Protein AF-A0A2G6ELU7-F1 (afdb_monomer_lite)

pLDDT: mean 74.06, std 14.22, range [38.91, 92.62]

Radius of gyration: 25.39 Å; chains: 1; bounding box: 71×52×51 Å

Secondary structure (DSSP, 8-state):
-PPPHHHHHHHHHHSSPPEEEEE-TTS-HHHHHHHHHHHHTT---PEEEEE-SS---HHHHHHHHHH--S-EEEEES---HHHHHHHHHTT-EEE---TTTTTTS-SEEEEE-GGGSSPPPGGGSHHHHS-GGGTTT----S---------------------

Structure (mmCIF, N/CA/C/O backbone):
data_AF-A0A2G6ELU7-F1
#
_entry.id   AF-A0A2G6ELU7-F1
#
loop_
_atom_site.group_PDB
_atom_site.id
_atom_site.type_symbol
_atom_site.label_atom_id
_atom_site.label_alt_id
_atom_site.label_comp_id
_atom_site.label_asym_id
_atom_site.label_entity_id
_atom_site.label_seq_id
_atom_site.pdbx_PDB_ins_code
_atom_site.Cartn_x
_atom_site.Cartn_y
_atom_site.Cartn_z
_atom_site.occupancy
_atom_site.B_iso_or_equiv
_atom_site.auth_seq_id
_atom_site.auth_comp_id
_atom_site.auth_asym_id
_atom_site.auth_atom_id
_atom_site.pdbx_PDB_model_num
ATOM 1 N N . MET A 1 1 ? -24.552 -4.356 -0.087 1.00 42.72 1 MET A N 1
ATOM 2 C CA . MET A 1 1 ? -23.605 -3.242 0.131 1.00 42.72 1 MET A CA 1
ATOM 3 C C . MET A 1 1 ? -22.911 -3.003 -1.191 1.00 42.72 1 MET A C 1
ATOM 5 O O . MET A 1 1 ? -22.486 -3.986 -1.780 1.00 42.72 1 MET A O 1
ATOM 9 N N . ALA A 1 2 ? -22.897 -1.771 -1.702 1.00 52.81 2 ALA A N 1
ATOM 10 C CA . ALA A 1 2 ? -22.188 -1.468 -2.943 1.00 52.81 2 ALA A CA 1
ATOM 11 C C . ALA A 1 2 ? -20.690 -1.742 -2.746 1.00 52.81 2 ALA A C 1
ATOM 13 O O . ALA A 1 2 ? -20.125 -1.355 -1.723 1.00 52.81 2 ALA A O 1
ATOM 14 N N . GLU A 1 3 ? -20.085 -2.464 -3.681 1.00 65.62 3 GLU A N 1
ATOM 15 C CA . GLU A 1 3 ? -18.655 -2.751 -3.679 1.00 65.62 3 GLU A CA 1
ATOM 16 C C . GLU A 1 3 ? -17.883 -1.434 -3.828 1.00 65.62 3 GLU A C 1
ATOM 18 O O . GLU A 1 3 ? -18.285 -0.561 -4.603 1.00 65.62 3 GLU A O 1
ATOM 23 N N . SER A 1 4 ? -16.820 -1.247 -3.041 1.00 77.75 4 SER A N 1
ATOM 24 C CA . SER A 1 4 ? -16.027 -0.018 -3.103 1.00 77.75 4 SER A CA 1
ATOM 25 C C . SER A 1 4 ? -15.469 0.144 -4.523 1.00 77.75 4 SER A C 1
ATOM 27 O O . SER A 1 4 ? -14.876 -0.801 -5.049 1.00 77.75 4 SER A O 1
ATOM 29 N N . PRO A 1 5 ? -15.610 1.317 -5.165 1.00 82.00 5 PRO A N 1
ATOM 30 C CA . PRO A 1 5 ? -15.102 1.525 -6.519 1.00 82.00 5 PRO A CA 1
ATOM 31 C C . PRO A 1 5 ? -13.575 1.336 -6.595 1.00 82.00 5 PRO A C 1
ATOM 33 O O . PRO A 1 5 ? -13.056 0.955 -7.642 1.00 82.00 5 PRO A O 1
ATOM 36 N N . LEU A 1 6 ? -12.857 1.515 -5.477 1.00 80.25 6 LEU A N 1
ATOM 37 C CA . LEU A 1 6 ? -11.435 1.179 -5.367 1.00 80.25 6 LEU A CA 1
ATOM 38 C C . LEU A 1 6 ? -11.180 -0.326 -5.471 1.00 80.25 6 LEU A C 1
ATOM 40 O O . LEU A 1 6 ? -10.234 -0.738 -6.132 1.00 80.25 6 LEU A O 1
ATOM 44 N N . VAL A 1 7 ? -12.013 -1.139 -4.821 1.00 82.69 7 VAL A N 1
ATOM 45 C CA . VAL A 1 7 ? -11.898 -2.603 -4.828 1.00 82.69 7 VAL A CA 1
ATOM 46 C C . VAL A 1 7 ? -12.128 -3.134 -6.235 1.00 82.69 7 VAL A C 1
ATOM 48 O O . VAL A 1 7 ? -11.298 -3.889 -6.732 1.00 82.69 7 VAL A O 1
ATOM 51 N N . ALA A 1 8 ? -13.190 -2.671 -6.901 1.00 84.19 8 ALA A N 1
ATOM 52 C CA . ALA A 1 8 ? -13.491 -3.057 -8.276 1.00 84.19 8 ALA A CA 1
ATOM 53 C C . ALA A 1 8 ? -12.351 -2.675 -9.235 1.00 84.19 8 ALA A C 1
ATOM 55 O O . ALA A 1 8 ? -11.914 -3.490 -10.046 1.00 84.19 8 ALA A O 1
ATOM 56 N N . TRP A 1 9 ? -11.812 -1.460 -9.098 1.00 85.69 9 TRP A N 1
ATOM 57 C CA . TRP A 1 9 ? -10.676 -1.017 -9.903 1.00 85.69 9 TRP A CA 1
ATOM 58 C C . TRP A 1 9 ? -9.404 -1.829 -9.624 1.00 85.69 9 TRP A C 1
ATOM 60 O O . TRP A 1 9 ? -8.708 -2.226 -10.556 1.00 85.69 9 TRP A O 1
ATOM 70 N N . LEU A 1 10 ? -9.090 -2.121 -8.359 1.00 82.56 10 LEU A N 1
ATOM 71 C CA . LEU A 1 10 ? -7.946 -2.967 -8.014 1.00 82.56 10 LEU A CA 1
ATOM 72 C C . LEU A 1 10 ? -8.105 -4.383 -8.570 1.00 82.56 10 LEU A C 1
ATOM 74 O O . LEU A 1 10 ? -7.132 -4.932 -9.086 1.00 82.56 10 LEU A O 1
ATOM 78 N N . ALA A 1 11 ? -9.317 -4.938 -8.511 1.00 83.94 11 ALA A N 1
ATOM 79 C CA . ALA A 1 11 ? -9.611 -6.259 -9.044 1.00 83.94 11 ALA A CA 1
ATOM 80 C C . ALA A 1 11 ? -9.376 -6.332 -10.558 1.00 83.94 11 ALA A C 1
ATOM 82 O O . ALA A 1 11 ? -8.755 -7.277 -11.043 1.00 83.94 11 ALA A O 1
ATOM 83 N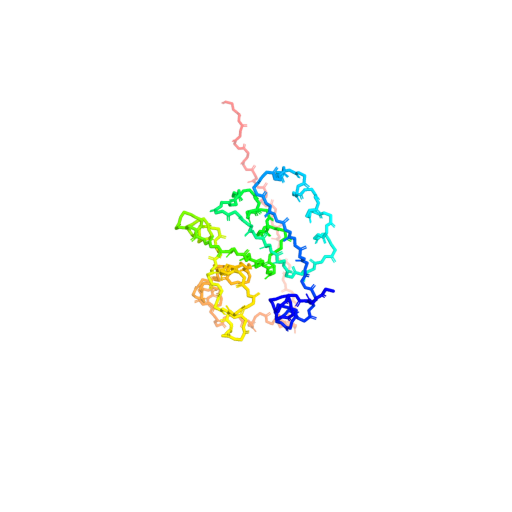 N . GLU A 1 12 ? -9.785 -5.300 -11.301 1.00 85.50 12 GLU A N 1
ATOM 84 C CA . GLU A 1 12 ? -9.525 -5.193 -12.741 1.00 85.50 12 GLU A CA 1
ATOM 85 C C . GLU A 1 12 ? -8.021 -5.154 -13.055 1.00 85.50 12 GLU A C 1
ATOM 87 O O . GLU A 1 12 ? -7.559 -5.799 -13.992 1.00 85.50 12 GLU A O 1
ATOM 92 N N . GLN A 1 13 ? -7.234 -4.435 -12.251 1.00 80.75 13 GLN A N 1
ATOM 93 C CA . GLN A 1 13 ? -5.795 -4.284 -12.484 1.00 80.75 13 GLN A CA 1
ATOM 94 C C . GLN A 1 13 ? -4.981 -5.553 -12.203 1.00 80.75 13 GLN A C 1
ATOM 96 O O . GLN A 1 13 ? -3.884 -5.699 -12.736 1.00 80.75 13 GLN A O 1
ATOM 101 N N . VAL A 1 14 ? -5.463 -6.421 -11.314 1.00 77.38 14 VAL A N 1
ATOM 102 C CA . VAL A 1 14 ? -4.736 -7.619 -10.851 1.00 77.38 14 VAL A CA 1
ATOM 103 C C . VAL A 1 14 ? -5.333 -8.893 -11.458 1.00 77.38 14 VAL A C 1
ATOM 105 O O . VAL A 1 14 ? -4.719 -9.953 -11.410 1.00 77.38 14 VAL A O 1
ATOM 108 N N . GLY A 1 15 ? -6.522 -8.802 -12.062 1.00 79.12 15 GLY A N 1
ATOM 109 C CA . GLY A 1 15 ? -7.251 -9.940 -12.624 1.00 79.12 15 GLY A CA 1
ATOM 110 C C . GLY A 1 15 ? -7.879 -10.854 -11.566 1.00 79.12 15 GLY A C 1
ATOM 111 O O . GLY A 1 15 ? -8.472 -11.873 -11.913 1.00 79.12 15 GLY A O 1
ATOM 112 N N . THR A 1 16 ? -7.765 -10.504 -10.282 1.00 79.12 16 THR A N 1
ATOM 113 C CA . THR A 1 16 ? -8.307 -11.252 -9.141 1.00 79.12 16 THR A CA 1
ATOM 114 C C . THR A 1 16 ? -8.874 -10.281 -8.111 1.00 79.12 16 THR A C 1
ATOM 116 O O . THR A 1 16 ? -8.454 -9.128 -8.036 1.00 79.12 16 THR A O 1
ATOM 119 N N . SER A 1 17 ? -9.837 -10.728 -7.303 1.00 78.94 17 SER A N 1
ATOM 120 C CA . SER A 1 17 ? -10.382 -9.880 -6.238 1.00 78.94 17 SER A CA 1
ATOM 121 C C . SER A 1 17 ? -9.332 -9.672 -5.138 1.00 78.94 17 SER A C 1
ATOM 123 O O . SER A 1 17 ? -8.864 -10.673 -4.581 1.00 78.94 17 SER A O 1
ATOM 125 N N . PRO A 1 18 ? -8.994 -8.418 -4.775 1.00 81.12 18 PRO A N 1
ATOM 126 C CA . PRO A 1 18 ? -8.019 -8.144 -3.729 1.00 81.12 18 PRO A CA 1
ATOM 127 C C . PRO A 1 18 ? -8.522 -8.618 -2.362 1.00 81.12 18 PRO A C 1
ATOM 129 O O . PRO A 1 18 ? -9.727 -8.601 -2.092 1.00 81.12 18 PRO A O 1
ATOM 132 N N . ALA A 1 19 ? -7.596 -9.008 -1.487 1.00 82.75 19 ALA A N 1
ATOM 133 C CA . ALA A 1 19 ? -7.899 -9.221 -0.077 1.00 82.75 19 ALA A CA 1
ATOM 134 C C . ALA A 1 19 ? -8.032 -7.854 0.602 1.00 82.75 19 ALA A C 1
ATOM 136 O O . ALA A 1 19 ? -7.166 -6.990 0.448 1.00 82.75 19 ALA A O 1
ATOM 137 N N . ILE A 1 20 ? -9.132 -7.632 1.318 1.00 84.06 20 ILE A N 1
ATOM 138 C CA . ILE A 1 20 ? -9.423 -6.338 1.938 1.00 84.06 20 ILE A CA 1
ATOM 139 C C . ILE A 1 20 ? -9.292 -6.495 3.440 1.00 84.06 20 ILE A C 1
ATOM 141 O O . ILE A 1 20 ? -10.091 -7.190 4.067 1.00 84.06 20 ILE A O 1
ATOM 145 N N . HIS A 1 21 ? -8.335 -5.780 4.018 1.00 84.12 21 HIS A N 1
ATOM 146 C CA . HIS A 1 21 ? -8.191 -5.675 5.458 1.00 84.12 21 HIS A CA 1
ATOM 147 C C . HIS A 1 21 ? -8.402 -4.230 5.897 1.00 84.12 21 HIS A C 1
ATOM 149 O O . HIS A 1 21 ? -8.073 -3.270 5.201 1.00 84.12 21 HIS A O 1
ATOM 155 N N . ARG A 1 22 ? -8.970 -4.070 7.085 1.00 84.12 22 ARG A N 1
ATOM 156 C CA . ARG A 1 22 ? -9.165 -2.765 7.714 1.00 84.12 22 ARG A CA 1
ATOM 157 C C . ARG A 1 22 ? -8.348 -2.727 8.982 1.00 84.12 22 ARG A C 1
ATOM 159 O O . ARG A 1 22 ? -8.303 -3.729 9.692 1.00 84.12 22 ARG A O 1
ATOM 166 N N . TRP A 1 23 ? -7.716 -1.594 9.245 1.00 83.31 23 TRP A N 1
ATOM 167 C CA . TRP A 1 23 ? -6.994 -1.371 10.488 1.00 83.31 23 TRP A CA 1
ATOM 168 C C . TRP A 1 23 ? -7.363 -0.007 11.067 1.00 83.31 23 TRP A C 1
ATOM 170 O O . TRP A 1 23 ? -7.473 0.988 10.340 1.00 83.31 23 TRP A O 1
ATOM 180 N N . GLN A 1 24 ? -7.577 0.033 12.378 1.00 81.06 24 GLN A N 1
ATOM 181 C CA . GLN A 1 24 ? -7.953 1.232 13.119 1.00 81.06 24 GLN A CA 1
ATOM 182 C C . GLN A 1 24 ? -7.010 1.466 14.303 1.00 81.06 24 GLN A 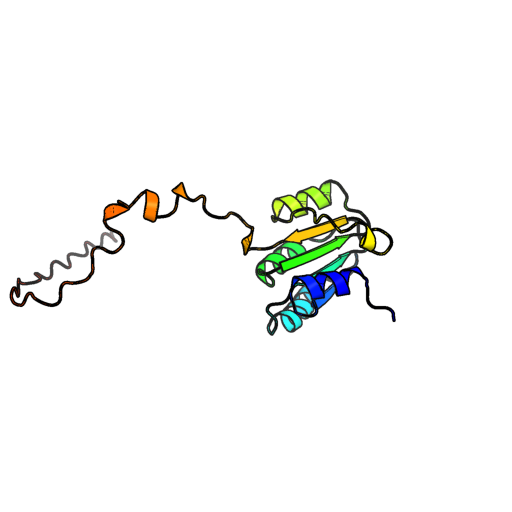C 1
ATOM 184 O O . GLN A 1 24 ? -6.457 0.531 14.883 1.00 81.06 24 GLN A O 1
ATOM 189 N N . THR A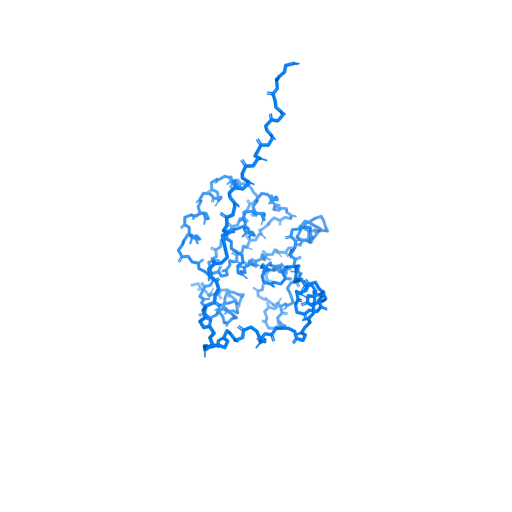 1 25 ? -6.850 2.732 14.703 1.00 70.81 25 THR A N 1
ATOM 190 C CA . THR A 1 25 ? -6.100 3.082 15.917 1.00 70.81 25 THR A CA 1
ATOM 191 C C . THR A 1 25 ? -6.772 2.452 17.134 1.00 70.81 25 THR A C 1
ATOM 193 O O . THR A 1 25 ? -7.866 2.860 17.518 1.00 70.81 25 THR A O 1
ATOM 196 N N . GLY A 1 26 ? -6.107 1.470 17.741 1.00 73.06 26 GLY A N 1
ATOM 197 C CA . GLY A 1 26 ? -6.617 0.713 18.888 1.00 73.06 26 GLY A CA 1
ATOM 198 C C . GLY A 1 26 ? -6.664 -0.795 18.654 1.00 73.06 26 GLY A C 1
ATOM 199 O O . GLY A 1 26 ? -6.702 -1.542 19.629 1.00 73.06 26 GLY A O 1
ATOM 200 N N . ASP A 1 27 ? -6.592 -1.245 17.398 1.00 79.19 27 ASP A N 1
ATOM 201 C CA . ASP A 1 27 ? -6.425 -2.664 17.091 1.00 79.19 27 ASP A CA 1
ATOM 202 C C . ASP A 1 27 ? -5.056 -3.145 17.589 1.00 79.19 27 ASP A C 1
ATOM 204 O O . ASP A 1 27 ? -4.024 -2.511 17.336 1.00 79.19 27 ASP A O 1
ATOM 208 N N . ALA A 1 28 ? -5.032 -4.285 18.282 1.00 83.31 28 ALA A N 1
ATOM 209 C CA . ALA A 1 28 ? -3.786 -4.908 18.698 1.00 83.31 28 ALA A CA 1
ATOM 210 C C . ALA A 1 28 ? -2.999 -5.357 17.458 1.00 83.31 28 ALA A C 1
ATOM 212 O O . ALA A 1 28 ? -3.444 -6.212 16.690 1.00 83.31 28 ALA A O 1
ATOM 213 N N . THR A 1 29 ? -1.813 -4.774 17.267 1.00 83.75 29 THR A N 1
ATOM 214 C CA . THR A 1 29 ? -0.947 -5.056 16.114 1.00 83.75 29 THR A CA 1
ATOM 215 C C . THR A 1 29 ? -0.670 -6.551 15.954 1.00 83.75 29 THR A C 1
ATOM 217 O O . THR A 1 29 ? -0.715 -7.060 14.839 1.00 83.75 29 THR A O 1
ATOM 220 N N . GLU A 1 30 ? -0.408 -7.268 17.049 1.00 84.88 30 GLU A N 1
ATOM 221 C CA . GLU A 1 30 ? -0.107 -8.705 17.013 1.00 84.88 30 GLU A CA 1
ATOM 222 C C . GLU A 1 30 ? -1.298 -9.540 16.532 1.00 84.88 30 GLU A C 1
ATOM 224 O O . GLU A 1 30 ? -1.133 -10.363 15.630 1.00 84.88 30 GLU A O 1
ATOM 229 N N . ASP A 1 31 ? -2.498 -9.276 17.054 1.00 83.56 31 ASP A N 1
ATOM 230 C CA . ASP A 1 31 ? -3.722 -9.983 16.662 1.00 83.56 31 ASP A CA 1
ATOM 231 C C . ASP A 1 31 ? -4.050 -9.742 15.187 1.00 83.56 31 ASP A C 1
ATOM 233 O O . ASP A 1 31 ? -4.383 -10.669 14.443 1.00 83.56 31 ASP A O 1
ATOM 237 N N . TRP A 1 32 ? -3.886 -8.499 14.731 1.00 84.56 32 TRP A N 1
ATOM 238 C CA . TRP A 1 32 ? -4.110 -8.142 13.336 1.00 84.56 32 TRP A CA 1
ATOM 239 C C . TRP A 1 32 ? -3.101 -8.829 12.408 1.00 84.56 32 TRP A C 1
ATOM 241 O O . TRP A 1 32 ? -3.466 -9.371 11.363 1.00 84.56 32 TRP A O 1
ATOM 251 N N . LEU A 1 33 ? -1.826 -8.875 12.805 1.00 84.25 33 LEU A N 1
ATOM 252 C CA . LEU A 1 33 ? -0.792 -9.596 12.066 1.00 84.25 33 LEU A CA 1
ATOM 253 C C . LEU A 1 33 ? -1.032 -11.107 12.059 1.00 84.25 33 LEU A C 1
ATOM 255 O O . LEU A 1 33 ? -0.724 -11.748 11.053 1.00 84.25 33 LEU A O 1
ATOM 259 N N . ALA A 1 34 ? -1.556 -11.692 13.133 1.00 84.38 34 ALA A N 1
ATOM 260 C CA . ALA A 1 34 ? -1.920 -13.104 13.161 1.00 84.38 34 ALA A CA 1
ATOM 261 C C . ALA A 1 34 ? -3.066 -13.392 12.178 1.00 84.38 34 ALA A C 1
ATOM 263 O O . ALA A 1 34 ? -2.948 -14.301 11.357 1.00 84.38 34 ALA A O 1
ATOM 264 N N . ALA A 1 35 ? -4.117 -12.566 12.182 1.00 81.06 35 ALA A N 1
ATOM 265 C CA . ALA A 1 35 ? -5.237 -12.688 11.249 1.00 81.06 35 ALA A CA 1
ATOM 266 C C . ALA A 1 35 ? -4.793 -12.540 9.783 1.00 81.06 35 ALA A C 1
ATOM 268 O O . ALA A 1 35 ? -5.155 -13.354 8.935 1.00 81.06 35 ALA A O 1
ATOM 269 N N . LEU A 1 36 ? -3.938 -11.554 9.494 1.00 79.44 36 LEU A N 1
ATOM 270 C CA . LEU A 1 36 ? -3.359 -11.357 8.165 1.00 79.44 36 LEU A CA 1
ATOM 271 C C . LEU A 1 36 ? -2.553 -12.579 7.690 1.00 79.44 36 LEU A C 1
ATOM 273 O O . LEU A 1 36 ? -2.589 -12.927 6.511 1.00 79.44 36 LEU A O 1
ATOM 277 N N . ALA A 1 37 ? -1.787 -13.215 8.583 1.00 76.69 37 ALA A N 1
ATOM 278 C CA . ALA A 1 37 ? -0.959 -14.368 8.225 1.00 76.69 37 ALA A CA 1
ATOM 279 C C . ALA A 1 37 ? -1.801 -15.550 7.724 1.00 76.69 37 ALA A C 1
ATOM 281 O O . ALA A 1 37 ? -1.388 -16.237 6.796 1.00 76.69 37 ALA A O 1
ATOM 282 N N . VAL A 1 38 ? -2.978 -15.758 8.316 1.00 70.69 38 VAL A N 1
ATOM 283 C CA . VAL A 1 38 ? -3.903 -16.825 7.915 1.00 70.69 38 VAL A CA 1
ATOM 284 C C . VAL A 1 38 ? -4.477 -16.566 6.518 1.00 70.69 38 VAL A C 1
ATOM 286 O O . VAL A 1 38 ? -4.532 -17.484 5.711 1.00 70.69 38 VAL A O 1
ATOM 289 N N . ASP A 1 39 ? -4.858 -15.324 6.213 1.00 69.81 39 ASP A N 1
ATOM 290 C CA . ASP A 1 39 ? -5.549 -14.974 4.959 1.00 69.81 39 ASP A CA 1
ATOM 291 C C . ASP A 1 39 ? -4.596 -14.887 3.745 1.00 69.81 39 ASP A C 1
ATOM 293 O O . ASP A 1 39 ? -4.948 -15.200 2.608 1.00 69.81 39 ASP A O 1
ATOM 297 N N . THR A 1 40 ? -3.343 -14.486 3.986 1.00 69.75 40 THR A N 1
ATOM 298 C CA . THR A 1 40 ? -2.326 -14.300 2.930 1.00 69.75 40 THR A CA 1
ATOM 299 C C . THR A 1 40 ? -1.608 -15.583 2.510 1.00 69.75 40 THR A C 1
ATOM 301 O O . THR A 1 40 ? -1.063 -15.633 1.412 1.00 69.75 40 THR A O 1
ATOM 304 N N . ALA A 1 41 ? -1.618 -16.635 3.335 1.00 61.47 41 ALA A N 1
ATOM 305 C CA . ALA A 1 41 ? -0.866 -17.867 3.075 1.00 61.47 41 ALA A CA 1
ATOM 306 C C . ALA A 1 41 ? -1.315 -18.635 1.813 1.00 61.47 41 ALA A C 1
ATOM 308 O O . ALA A 1 41 ? -0.557 -19.450 1.294 1.00 61.47 41 ALA A O 1
ATOM 309 N N . GLU A 1 42 ? -2.524 -18.376 1.310 1.00 58.84 42 GLU A N 1
ATOM 310 C CA . GLU A 1 42 ? -3.119 -19.097 0.176 1.00 58.84 42 GLU A CA 1
ATOM 311 C C . GLU A 1 42 ? -3.223 -18.250 -1.106 1.00 58.84 42 GLU A C 1
ATOM 313 O O . GLU A 1 42 ? -3.842 -18.676 -2.084 1.00 58.84 42 GLU A O 1
ATOM 318 N N . ARG A 1 43 ? -2.683 -17.022 -1.112 1.00 58.53 43 ARG A N 1
ATOM 319 C CA . ARG A 1 43 ? -3.079 -15.995 -2.083 1.00 58.53 43 ARG A CA 1
ATOM 320 C C . ARG A 1 43 ? -1.916 -15.131 -2.588 1.00 58.53 43 ARG A C 1
ATOM 322 O O . ARG A 1 43 ? -1.428 -14.263 -1.873 1.00 58.53 43 ARG A O 1
ATOM 329 N N . ASP A 1 44 ? -1.601 -15.253 -3.882 1.00 55.94 44 ASP A N 1
ATOM 330 C CA . ASP A 1 44 ? -0.787 -14.294 -4.659 1.00 55.94 44 ASP A CA 1
ATOM 331 C C . ASP A 1 44 ? -1.606 -13.031 -4.989 1.00 55.94 44 ASP A C 1
ATOM 333 O O . ASP A 1 44 ? -1.959 -12.766 -6.141 1.00 55.94 44 ASP A O 1
ATOM 337 N N . VAL A 1 45 ? -2.057 -12.299 -3.968 1.00 64.94 45 VAL A N 1
ATOM 338 C CA . VAL A 1 45 ? -3.151 -11.330 -4.136 1.00 64.94 45 VAL A CA 1
ATOM 339 C C . VAL A 1 45 ? -2.753 -9.934 -3.680 1.00 64.94 45 VAL A C 1
ATOM 341 O O . VAL A 1 45 ? -2.054 -9.741 -2.687 1.00 64.94 45 VAL A O 1
ATOM 344 N N . ALA A 1 46 ? -3.239 -8.940 -4.428 1.00 68.50 46 ALA A N 1
ATOM 345 C CA . ALA A 1 46 ? -3.153 -7.550 -4.029 1.00 68.50 46 ALA A CA 1
ATOM 346 C C . ALA A 1 46 ? -3.942 -7.313 -2.739 1.00 68.50 46 ALA A C 1
ATOM 348 O O . ALA A 1 46 ? -5.123 -7.649 -2.653 1.00 68.50 46 ALA A O 1
ATOM 349 N N . LEU A 1 47 ? -3.300 -6.702 -1.751 1.00 81.88 47 LEU A N 1
ATOM 350 C CA . LEU A 1 47 ? -3.945 -6.367 -0.488 1.00 81.88 47 LEU A CA 1
ATOM 351 C C . LEU A 1 47 ? -4.386 -4.906 -0.480 1.00 81.88 47 LEU A C 1
ATOM 353 O O . LEU A 1 47 ? -3.585 -4.033 -0.805 1.00 81.88 47 LEU A O 1
ATOM 357 N N . LEU A 1 48 ? -5.626 -4.636 -0.070 1.00 78.69 48 LEU A N 1
ATOM 358 C CA . LEU A 1 48 ? -6.105 -3.293 0.250 1.00 78.69 48 LEU A CA 1
ATOM 359 C C . LEU A 1 48 ? -6.183 -3.121 1.770 1.00 78.69 48 LEU A C 1
ATOM 361 O O . LEU A 1 48 ? -6.980 -3.797 2.418 1.00 78.69 48 LEU A O 1
ATOM 365 N N . LEU A 1 49 ? -5.387 -2.202 2.321 1.00 79.81 49 LEU A N 1
ATOM 366 C CA . LEU A 1 49 ? -5.486 -1.762 3.711 1.00 79.81 49 LEU A CA 1
ATOM 367 C C . LEU A 1 49 ? -6.234 -0.429 3.775 1.00 79.81 49 LEU A C 1
ATOM 369 O O . LEU A 1 49 ? -5.718 0.582 3.304 1.00 79.81 49 LEU A O 1
ATOM 373 N N . GLU A 1 50 ? -7.416 -0.409 4.384 1.00 80.38 50 GLU A N 1
ATOM 374 C CA . GLU A 1 50 ? -8.122 0.842 4.686 1.00 80.38 50 GLU A CA 1
ATOM 375 C C . GLU A 1 50 ? -7.743 1.331 6.088 1.00 80.38 50 GLU A C 1
ATOM 377 O O . GLU A 1 50 ? -7.903 0.603 7.074 1.00 80.38 50 GLU A O 1
ATOM 382 N N . VAL A 1 51 ? -7.254 2.569 6.168 1.00 77.69 51 VAL A N 1
ATOM 383 C CA . VAL A 1 51 ? -6.751 3.187 7.398 1.00 77.69 51 VAL A CA 1
ATOM 384 C C . VAL A 1 51 ? -7.613 4.394 7.757 1.00 77.69 51 VAL A C 1
ATOM 386 O O . VAL A 1 51 ? -7.699 5.365 7.000 1.00 77.69 51 VAL A O 1
ATOM 389 N N . ALA A 1 52 ? -8.228 4.345 8.940 1.00 68.50 52 ALA A N 1
ATOM 390 C CA . ALA A 1 52 ? -9.009 5.454 9.503 1.00 68.50 52 ALA A CA 1
ATOM 391 C C . ALA A 1 52 ? -8.169 6.434 10.354 1.00 68.50 52 ALA A C 1
ATOM 393 O O . ALA A 1 52 ? -8.687 7.440 10.831 1.00 68.50 52 ALA A O 1
ATOM 394 N N . ALA A 1 53 ? -6.889 6.122 10.555 1.00 67.38 53 ALA A N 1
ATOM 395 C CA . ALA A 1 53 ? -5.939 6.835 11.401 1.00 67.38 53 ALA A CA 1
ATOM 396 C C . ALA A 1 53 ? -4.989 7.746 10.610 1.00 67.38 53 ALA A C 1
ATOM 398 O O . ALA A 1 53 ? -4.716 7.493 9.437 1.00 67.38 53 ALA A O 1
ATOM 399 N N . ASP A 1 54 ? -4.389 8.734 11.280 1.00 70.44 54 ASP A N 1
ATOM 400 C CA . ASP A 1 54 ? -3.270 9.513 10.723 1.00 70.44 54 ASP A CA 1
ATOM 401 C C . ASP A 1 54 ? -1.898 8.834 10.913 1.00 70.44 54 ASP A C 1
ATOM 403 O O . ASP A 1 54 ? -0.872 9.353 10.457 1.00 70.44 54 ASP A O 1
ATOM 407 N N . GLU A 1 55 ? -1.893 7.654 11.541 1.00 77.19 55 GLU A N 1
ATOM 408 C CA . GLU A 1 55 ? -0.708 6.887 11.902 1.00 77.19 55 GLU A CA 1
ATOM 409 C C . GLU A 1 55 ? -0.968 5.371 11.825 1.00 77.19 55 GLU A C 1
ATOM 411 O O . GLU A 1 55 ? -1.873 4.855 12.472 1.00 77.19 55 GLU A O 1
ATOM 416 N N . VAL A 1 56 ? -0.153 4.656 11.038 1.00 81.00 56 VAL A N 1
ATOM 417 C CA . VAL A 1 56 ? -0.082 3.187 10.994 1.00 81.00 56 VAL A CA 1
ATOM 418 C C . VAL A 1 56 ? 1.267 2.762 11.579 1.00 81.00 56 VAL A C 1
ATOM 420 O O . VAL A 1 56 ? 2.295 3.331 11.181 1.00 81.00 56 VAL A O 1
ATOM 423 N N . PRO A 1 57 ? 1.299 1.766 12.483 1.00 86.06 57 PRO A N 1
ATOM 424 C CA . PRO A 1 57 ? 2.533 1.178 12.984 1.00 86.06 57 PRO A CA 1
ATOM 425 C C . PRO A 1 57 ? 3.441 0.686 11.852 1.00 86.06 57 PRO A C 1
ATOM 427 O O . PRO A 1 57 ? 2.998 0.058 10.885 1.00 86.06 57 PRO A O 1
ATOM 430 N N . THR A 1 58 ? 4.742 0.942 11.983 1.00 88.00 58 THR A N 1
ATOM 431 C CA . THR A 1 58 ? 5.739 0.564 10.962 1.00 88.00 58 THR A CA 1
ATOM 432 C C . THR A 1 58 ? 5.831 -0.957 10.825 1.00 88.00 58 THR A C 1
ATOM 434 O O . THR A 1 58 ? 6.092 -1.479 9.744 1.00 88.00 58 THR A O 1
ATOM 437 N N . GLU A 1 59 ? 5.559 -1.676 11.909 1.00 89.06 59 GLU A N 1
ATOM 438 C CA . GLU A 1 59 ? 5.516 -3.129 11.997 1.00 89.06 59 GLU A CA 1
ATOM 439 C C . GLU A 1 59 ? 4.463 -3.714 11.052 1.00 89.06 59 GLU A C 1
ATOM 441 O O . GLU A 1 59 ? 4.747 -4.695 10.362 1.00 89.06 59 GLU A O 1
ATOM 446 N N . ILE A 1 60 ? 3.288 -3.077 10.963 1.00 88.38 60 ILE A N 1
ATOM 447 C CA . ILE A 1 60 ? 2.204 -3.484 10.059 1.00 88.38 60 ILE A CA 1
ATOM 448 C C . ILE A 1 60 ? 2.628 -3.271 8.612 1.00 88.38 60 ILE A C 1
ATOM 450 O O . ILE A 1 60 ? 2.587 -4.206 7.815 1.00 88.38 60 ILE A O 1
ATOM 454 N N . LEU A 1 61 ? 3.097 -2.066 8.278 1.00 89.62 61 LEU A N 1
ATOM 455 C CA . LEU A 1 61 ? 3.527 -1.746 6.915 1.00 89.62 61 LEU A CA 1
ATOM 456 C C . LEU A 1 61 ? 4.682 -2.651 6.459 1.00 89.62 61 LEU A C 1
ATOM 458 O O . LEU A 1 61 ? 4.661 -3.182 5.352 1.00 89.62 61 LEU A O 1
ATOM 462 N N . GLY A 1 62 ? 5.662 -2.894 7.330 1.00 90.00 62 GLY A N 1
ATOM 463 C CA . GLY A 1 62 ? 6.772 -3.798 7.048 1.00 90.00 62 GLY A CA 1
ATOM 464 C C . GLY A 1 62 ? 6.334 -5.258 6.901 1.00 90.00 62 GLY A C 1
ATOM 465 O O . GLY A 1 62 ? 6.868 -5.974 6.054 1.00 90.00 62 GLY A O 1
ATOM 466 N N . ALA A 1 63 ? 5.364 -5.718 7.696 1.00 88.69 63 ALA A N 1
ATOM 467 C CA . ALA A 1 63 ? 4.812 -7.062 7.558 1.00 88.69 63 ALA A CA 1
ATOM 468 C C . ALA A 1 63 ? 4.037 -7.235 6.247 1.00 88.69 63 ALA A C 1
ATOM 470 O O . ALA A 1 63 ? 4.191 -8.268 5.599 1.00 88.69 63 ALA A O 1
ATOM 471 N N . LEU A 1 64 ? 3.276 -6.219 5.831 1.00 87.75 64 LEU A N 1
ATOM 472 C CA . LEU A 1 64 ? 2.579 -6.203 4.546 1.00 87.75 64 LEU A CA 1
ATOM 473 C C . LEU A 1 64 ? 3.549 -6.341 3.374 1.00 87.75 64 LEU A C 1
ATOM 475 O O . LEU A 1 64 ? 3.357 -7.219 2.538 1.00 87.75 64 LEU A O 1
ATOM 479 N N . CYS A 1 65 ? 4.633 -5.559 3.350 1.00 87.94 65 CYS A N 1
ATOM 480 C CA . CYS A 1 65 ? 5.642 -5.673 2.293 1.00 87.94 65 CYS A CA 1
ATOM 481 C C . CYS A 1 65 ? 6.275 -7.072 2.225 1.00 87.94 65 CYS A C 1
ATOM 483 O O . CYS A 1 65 ? 6.557 -7.566 1.138 1.00 87.94 65 CYS A O 1
ATOM 485 N N . ARG A 1 66 ? 6.510 -7.717 3.379 1.00 86.75 66 ARG A N 1
ATOM 486 C CA . ARG A 1 66 ? 7.116 -9.059 3.437 1.00 86.75 66 ARG A CA 1
ATOM 487 C C . ARG A 1 66 ? 6.160 -10.173 3.015 1.00 86.75 66 ARG A C 1
ATOM 489 O O . ARG A 1 66 ? 6.613 -11.159 2.449 1.00 86.75 66 ARG A O 1
ATOM 496 N N . ARG A 1 67 ? 4.872 -10.051 3.344 1.00 84.62 67 ARG A N 1
ATOM 497 C CA . ARG A 1 67 ? 3.869 -11.108 3.125 1.00 84.62 67 ARG A CA 1
ATOM 498 C C . ARG A 1 67 ? 3.146 -10.994 1.791 1.00 84.62 67 ARG A C 1
ATOM 500 O O . ARG A 1 67 ? 2.711 -12.005 1.263 1.00 84.62 67 ARG A O 1
ATOM 507 N N . CYS A 1 68 ? 3.043 -9.787 1.245 1.00 84.88 68 CYS A N 1
ATOM 508 C CA . CYS A 1 68 ? 2.362 -9.517 -0.017 1.00 84.88 68 CYS A CA 1
ATOM 509 C C . CYS A 1 68 ? 3.323 -8.791 -0.976 1.00 84.88 68 CYS A C 1
ATOM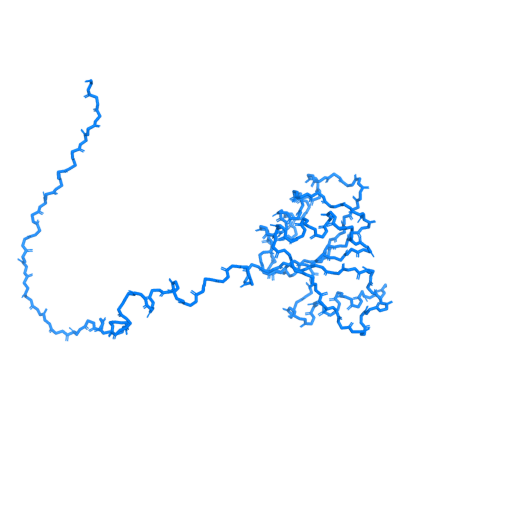 511 O O . CYS A 1 68 ? 3.132 -7.608 -1.265 1.00 84.88 68 CYS A O 1
ATOM 513 N N . PRO A 1 69 ? 4.389 -9.463 -1.455 1.00 84.56 69 PRO A N 1
ATOM 514 C CA . PRO A 1 69 ? 5.410 -8.827 -2.286 1.00 84.56 69 PRO A CA 1
ATOM 515 C C . PRO A 1 69 ? 4.873 -8.372 -3.648 1.00 84.56 69 PRO A C 1
ATOM 517 O O . PRO A 1 69 ? 5.353 -7.377 -4.187 1.00 84.56 69 PRO A O 1
ATOM 520 N N . GLU A 1 70 ? 3.867 -9.060 -4.190 1.00 86.50 70 GLU A N 1
ATOM 521 C CA . GLU A 1 70 ? 3.294 -8.758 -5.505 1.00 86.50 70 GLU A CA 1
ATOM 522 C C . GLU A 1 70 ? 2.688 -7.355 -5.558 1.00 86.50 70 GLU A C 1
ATOM 524 O O . GLU A 1 70 ? 3.030 -6.542 -6.423 1.00 86.50 70 GLU A O 1
ATOM 529 N N . ARG A 1 71 ? 1.793 -7.042 -4.612 1.00 88.00 71 ARG A N 1
ATOM 530 C CA . ARG A 1 71 ? 1.147 -5.732 -4.542 1.00 88.00 71 ARG A CA 1
ATOM 531 C C . ARG A 1 71 ? 0.473 -5.486 -3.196 1.00 88.00 71 ARG A C 1
ATOM 533 O O . ARG A 1 71 ? -0.373 -6.258 -2.758 1.00 88.00 71 ARG A O 1
ATOM 540 N N . VAL A 1 72 ? 0.749 -4.335 -2.600 1.00 90.69 72 VAL A N 1
ATOM 541 C CA . VAL A 1 72 ? 0.009 -3.794 -1.455 1.00 90.69 72 VAL A CA 1
ATOM 542 C C . VAL A 1 72 ? -0.478 -2.409 -1.821 1.00 90.69 72 VAL A C 1
ATOM 544 O O . VAL A 1 72 ? 0.291 -1.593 -2.321 1.00 90.69 72 VAL A O 1
ATOM 547 N N . VAL A 1 73 ? -1.743 -2.126 -1.548 1.00 90.56 73 VAL A N 1
ATOM 548 C CA . VAL A 1 73 ? -2.337 -0.800 -1.655 1.00 90.56 73 VAL A CA 1
ATOM 549 C C . VAL A 1 73 ? -2.885 -0.408 -0.293 1.00 90.56 73 VAL A C 1
ATOM 551 O O . VAL A 1 73 ? -3.643 -1.142 0.328 1.00 90.56 73 VAL A O 1
ATOM 554 N N . VAL A 1 74 ? -2.491 0.761 0.188 1.00 89.81 74 VAL A N 1
ATOM 555 C CA . VAL A 1 74 ? -2.964 1.338 1.443 1.00 89.81 74 VAL A CA 1
ATOM 556 C C . VAL A 1 74 ? -3.768 2.583 1.101 1.00 89.81 74 VAL A C 1
ATOM 558 O O . VAL A 1 74 ? -3.234 3.514 0.501 1.00 89.81 74 VAL A O 1
ATOM 561 N N . ALA A 1 75 ? -5.050 2.582 1.448 1.00 87.25 75 ALA A N 1
ATOM 562 C CA . ALA A 1 75 ? -5.951 3.714 1.291 1.00 87.25 75 ALA A CA 1
ATOM 563 C C . ALA A 1 75 ? -6.120 4.418 2.641 1.00 87.25 75 ALA A C 1
ATOM 565 O O . ALA A 1 75 ? -6.621 3.829 3.601 1.00 87.25 75 ALA A O 1
ATOM 566 N N . CYS A 1 76 ? -5.709 5.683 2.704 1.00 82.12 76 CYS A N 1
ATOM 567 C CA . CYS A 1 76 ? -5.788 6.507 3.905 1.00 82.12 76 CYS A CA 1
ATOM 568 C C . CYS A 1 76 ? -6.676 7.721 3.642 1.00 82.12 76 CYS A C 1
ATOM 570 O O . CYS A 1 76 ? -6.431 8.465 2.693 1.00 82.12 76 CYS A O 1
ATOM 572 N N . ALA A 1 77 ? -7.626 7.997 4.540 1.00 76.06 77 ALA A N 1
ATOM 573 C CA . ALA A 1 77 ? -8.500 9.169 4.426 1.00 76.06 77 ALA A CA 1
ATOM 574 C C . ALA A 1 77 ? -7.723 10.499 4.333 1.00 76.06 77 ALA A C 1
ATOM 576 O O . ALA A 1 77 ? -8.124 11.401 3.599 1.00 76.06 77 ALA A O 1
ATOM 577 N N . ALA A 1 78 ? -6.593 10.602 5.036 1.00 73.62 78 ALA A N 1
ATOM 578 C CA . ALA A 1 78 ? -5.580 11.637 4.863 1.00 73.62 78 ALA A CA 1
ATOM 579 C C . ALA A 1 78 ? -4.233 11.105 5.373 1.00 73.62 78 ALA A C 1
ATOM 581 O O . ALA A 1 78 ? -4.193 10.431 6.401 1.00 73.62 78 ALA A O 1
ATOM 582 N N . ALA A 1 79 ? -3.130 11.400 4.681 1.00 74.56 79 ALA A N 1
ATOM 583 C CA . ALA A 1 79 ? -1.792 11.043 5.147 1.00 74.56 79 ALA A CA 1
ATOM 584 C C . ALA A 1 79 ? -1.064 12.295 5.653 1.00 74.56 79 ALA A C 1
ATOM 586 O O . ALA A 1 79 ? -0.834 13.239 4.899 1.00 74.56 79 ALA A O 1
ATOM 587 N N . SER A 1 80 ? -0.665 12.299 6.928 1.00 84.81 80 SER A N 1
ATOM 588 C CA . SER A 1 80 ? 0.261 13.312 7.444 1.00 84.81 80 SER A CA 1
ATOM 589 C C . SER A 1 80 ? 1.614 13.220 6.720 1.00 84.81 80 SER A C 1
ATOM 591 O O . SER A 1 80 ? 1.970 12.178 6.162 1.00 84.81 80 SER A O 1
ATOM 593 N N . GLU A 1 81 ? 2.422 14.284 6.752 1.00 87.12 81 GLU A N 1
ATOM 594 C CA . GLU A 1 81 ? 3.766 14.243 6.156 1.00 87.12 81 GLU A CA 1
ATOM 595 C C . GLU A 1 81 ? 4.648 13.160 6.805 1.00 87.12 81 GLU A C 1
ATOM 597 O O . GLU A 1 81 ? 5.421 12.488 6.117 1.00 87.12 81 GLU A O 1
ATOM 602 N N . ALA A 1 82 ? 4.485 12.933 8.113 1.00 87.19 82 ALA A N 1
ATOM 603 C CA . ALA A 1 82 ? 5.169 11.873 8.846 1.00 87.19 82 ALA A CA 1
ATOM 604 C C . ALA A 1 82 ? 4.792 10.479 8.319 1.00 87.19 82 ALA A C 1
ATOM 606 O O . ALA A 1 82 ? 5.680 9.675 8.026 1.00 87.19 82 ALA A O 1
ATOM 607 N N . MET A 1 83 ? 3.497 10.212 8.121 1.00 86.44 83 MET A N 1
ATOM 608 C CA . MET A 1 83 ? 3.036 8.966 7.508 1.00 86.44 83 MET A CA 1
ATOM 609 C C . MET A 1 83 ? 3.560 8.823 6.074 1.00 86.44 83 MET A C 1
ATOM 611 O O . MET A 1 83 ? 4.092 7.778 5.702 1.00 86.44 83 MET A O 1
ATOM 615 N N . ALA A 1 84 ? 3.471 9.886 5.273 1.00 89.12 84 ALA A N 1
ATOM 616 C CA . ALA A 1 84 ? 3.965 9.890 3.901 1.00 89.12 84 ALA A CA 1
ATOM 617 C C . ALA A 1 84 ? 5.476 9.591 3.835 1.00 89.12 84 ALA A C 1
ATOM 619 O O . ALA A 1 84 ? 5.930 8.871 2.944 1.00 89.12 84 ALA A O 1
ATOM 620 N N . ASN A 1 85 ? 6.261 10.097 4.793 1.00 90.44 85 ASN A N 1
ATOM 621 C CA . ASN A 1 85 ? 7.681 9.772 4.927 1.00 90.44 85 ASN A CA 1
ATOM 622 C C . ASN A 1 85 ? 7.916 8.296 5.280 1.00 90.44 85 ASN A C 1
ATOM 624 O O . ASN A 1 85 ? 8.834 7.700 4.720 1.00 90.44 85 ASN A O 1
ATOM 628 N N . ARG A 1 86 ? 7.082 7.681 6.129 1.00 90.19 86 ARG A N 1
ATOM 629 C CA . ARG A 1 86 ? 7.164 6.235 6.420 1.00 90.19 86 ARG A CA 1
ATOM 630 C C . ARG A 1 86 ? 6.815 5.371 5.219 1.00 90.19 86 ARG A C 1
ATOM 632 O O . ARG A 1 86 ? 7.517 4.406 4.938 1.00 90.19 86 ARG A O 1
ATOM 639 N N . PHE A 1 87 ? 5.771 5.733 4.476 1.00 91.62 87 PHE A N 1
ATOM 640 C CA . PHE A 1 87 ? 5.449 5.058 3.221 1.00 91.62 87 PHE A CA 1
ATOM 641 C C . PHE A 1 87 ? 6.662 5.073 2.286 1.00 91.62 87 PHE A C 1
ATOM 643 O O . PHE A 1 87 ? 7.117 4.019 1.842 1.00 91.62 87 PHE A O 1
ATOM 650 N N . ARG A 1 88 ? 7.261 6.249 2.070 1.00 91.31 88 ARG A N 1
ATOM 651 C CA . ARG A 1 88 ? 8.461 6.385 1.234 1.00 91.31 88 ARG A CA 1
ATOM 652 C C . ARG A 1 88 ? 9.650 5.574 1.753 1.00 91.31 88 ARG A C 1
ATOM 654 O O . ARG A 1 88 ? 10.323 4.934 0.950 1.00 91.31 88 ARG A O 1
ATOM 661 N N . SER A 1 89 ? 9.915 5.575 3.062 1.00 91.00 89 SER A N 1
ATOM 662 C CA . SER A 1 89 ? 11.058 4.843 3.632 1.00 91.00 89 SER A CA 1
ATOM 663 C C . SER A 1 89 ? 10.924 3.324 3.491 1.00 91.00 89 SER A C 1
ATOM 665 O O . SER A 1 89 ? 11.932 2.636 3.340 1.00 91.00 89 SER A O 1
ATOM 667 N N . LEU A 1 90 ? 9.692 2.809 3.461 1.00 90.88 90 LEU A N 1
ATOM 668 C CA . LEU A 1 90 ? 9.381 1.399 3.215 1.00 90.88 90 LEU A CA 1
ATOM 669 C C . LEU A 1 90 ? 9.230 1.049 1.724 1.00 90.88 90 LEU A C 1
ATOM 671 O O . LEU A 1 90 ? 8.969 -0.103 1.384 1.00 90.88 90 LEU A O 1
ATOM 675 N N . GLY A 1 91 ? 9.423 2.018 0.824 1.00 90.56 91 GLY A N 1
ATOM 676 C CA . GLY A 1 91 ? 9.364 1.808 -0.623 1.00 90.56 91 GLY A CA 1
ATOM 677 C C . GLY A 1 91 ? 7.970 1.922 -1.237 1.00 90.56 91 GLY A C 1
ATOM 678 O O . GLY A 1 91 ? 7.806 1.577 -2.406 1.00 90.56 91 GLY A O 1
ATOM 679 N N . PHE A 1 92 ? 6.974 2.413 -0.498 1.00 92.38 92 PHE A N 1
ATOM 680 C CA . PHE A 1 92 ? 5.681 2.755 -1.081 1.00 92.38 92 PHE A CA 1
ATOM 681 C C . PHE A 1 92 ? 5.794 4.023 -1.930 1.00 92.38 92 PHE A C 1
ATOM 683 O O . PHE A 1 92 ? 6.490 4.986 -1.592 1.00 92.38 9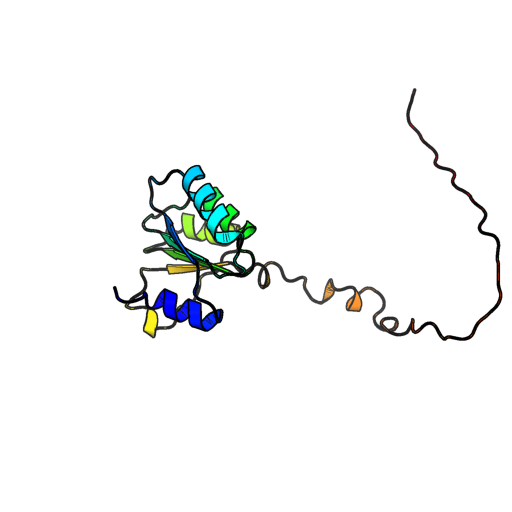2 PHE A O 1
ATOM 690 N N . ARG A 1 93 ? 5.023 4.053 -3.013 1.00 91.50 93 ARG A N 1
ATOM 691 C CA . ARG A 1 93 ? 4.830 5.211 -3.886 1.00 91.50 93 ARG A CA 1
ATOM 692 C C . ARG A 1 93 ? 3.388 5.684 -3.820 1.00 91.50 93 ARG A C 1
ATOM 694 O O . ARG A 1 93 ? 2.478 4.885 -3.617 1.00 91.50 93 ARG A O 1
ATOM 701 N N . ARG A 1 94 ? 3.162 6.981 -4.021 1.00 90.88 94 ARG A N 1
ATOM 702 C CA . ARG A 1 94 ? 1.795 7.504 -4.094 1.00 90.88 94 ARG A CA 1
ATOM 703 C C . ARG A 1 94 ? 1.128 6.988 -5.368 1.00 90.88 94 ARG A C 1
ATOM 705 O O . ARG A 1 94 ? 1.676 7.143 -6.460 1.00 90.88 94 ARG A O 1
ATOM 712 N N . LEU A 1 95 ? -0.040 6.380 -5.220 1.00 89.50 95 LEU A N 1
ATOM 713 C CA . LEU A 1 95 ? -0.820 5.837 -6.318 1.00 89.50 95 LEU A CA 1
ATOM 714 C C . LEU A 1 95 ? -1.712 6.936 -6.901 1.00 89.50 95 LEU A C 1
ATOM 716 O O . LEU A 1 95 ? -2.552 7.509 -6.208 1.00 89.50 95 LEU A O 1
ATOM 720 N N . ALA A 1 96 ? -1.527 7.236 -8.184 1.00 85.38 96 ALA A N 1
ATOM 721 C CA . ALA A 1 96 ? -2.400 8.152 -8.902 1.00 85.38 96 ALA A CA 1
ATOM 722 C C . ALA A 1 96 ? -3.695 7.422 -9.280 1.00 85.38 96 ALA A C 1
ATOM 724 O O . ALA A 1 96 ? -3.699 6.579 -10.177 1.00 85.38 96 ALA A O 1
ATOM 725 N N . LEU A 1 97 ? -4.786 7.729 -8.579 1.00 82.31 97 LEU A N 1
ATOM 726 C CA . LEU A 1 97 ? -6.096 7.169 -8.896 1.00 82.31 97 LEU A CA 1
ATOM 727 C C . LEU A 1 97 ? -6.725 7.883 -10.105 1.00 82.31 97 LEU A C 1
ATOM 729 O O . LEU A 1 97 ? -6.604 9.107 -10.220 1.00 82.31 97 LEU A O 1
ATOM 733 N N . PRO A 1 98 ? -7.444 7.158 -10.981 1.00 80.25 98 PRO A N 1
ATOM 734 C CA . PRO A 1 98 ? -8.285 7.768 -12.004 1.00 80.25 98 PRO A CA 1
ATOM 735 C C . PRO A 1 98 ? -9.309 8.741 -11.407 1.00 80.25 98 PRO A C 1
ATOM 737 O O . PRO A 1 98 ? -9.901 8.464 -10.363 1.00 80.25 98 PRO A O 1
ATOM 740 N N . ALA A 1 99 ? -9.599 9.832 -12.126 1.00 73.69 99 ALA A N 1
ATOM 741 C CA . ALA A 1 99 ? -10.564 10.857 -11.706 1.00 73.69 99 ALA A CA 1
ATOM 742 C C . ALA A 1 99 ? -11.961 10.291 -11.372 1.00 73.69 99 ALA A C 1
ATOM 744 O O . ALA A 1 99 ? -12.659 10.809 -10.505 1.00 73.69 99 ALA A O 1
ATOM 745 N N . ALA A 1 100 ? -12.352 9.193 -12.031 1.00 72.88 100 ALA A N 1
ATOM 746 C CA . ALA A 1 100 ? -13.614 8.493 -11.794 1.00 72.88 100 ALA A CA 1
ATOM 747 C C . ALA A 1 100 ? -13.725 7.876 -10.384 1.00 72.88 100 ALA A C 1
ATOM 749 O O . ALA A 1 100 ? -14.830 7.677 -9.890 1.00 72.88 100 ALA A O 1
ATOM 750 N N . LEU A 1 101 ? -12.595 7.595 -9.727 1.00 74.06 101 LEU A N 1
ATOM 751 C CA . LEU A 1 101 ? -12.544 7.047 -8.368 1.00 74.06 101 LEU A CA 1
ATOM 752 C C . LEU A 1 101 ? -12.412 8.144 -7.305 1.00 74.06 101 LEU A C 1
ATOM 754 O O . LEU A 1 101 ? -12.735 7.919 -6.143 1.00 74.06 101 LEU A O 1
ATOM 758 N N . SER A 1 102 ? -11.986 9.349 -7.690 1.00 62.44 102 SER A N 1
ATOM 759 C CA . SER A 1 102 ? -11.657 10.443 -6.767 1.00 62.44 102 SER A CA 1
ATOM 760 C C . SER A 1 102 ? -12.836 10.938 -5.919 1.00 62.44 102 SER A C 1
ATOM 762 O O . SER A 1 102 ? -12.613 11.567 -4.893 1.00 62.44 102 SER A O 1
ATOM 764 N N . GLY A 1 103 ? -14.081 10.657 -6.321 1.00 59.72 103 GLY A N 1
ATOM 765 C CA . GLY A 1 103 ? -15.285 10.998 -5.550 1.00 59.72 103 GLY A CA 1
ATOM 766 C C . GLY A 1 103 ? -15.757 9.916 -4.569 1.00 59.72 103 GLY A C 1
ATOM 767 O O . GLY A 1 103 ? -16.634 10.191 -3.757 1.00 59.72 103 GLY A O 1
ATOM 768 N N . GLY A 1 104 ? -15.211 8.697 -4.653 1.00 60.97 104 GLY A N 1
ATOM 769 C CA . GLY A 1 104 ? -15.658 7.533 -3.873 1.00 60.97 104 GLY A CA 1
ATOM 770 C C . GLY A 1 104 ? -14.564 6.853 -3.051 1.00 60.97 104 GLY A C 1
ATOM 771 O O . GLY A 1 104 ? -14.858 5.900 -2.334 1.00 60.97 104 GLY A O 1
ATOM 772 N N . VAL A 1 105 ? -13.318 7.323 -3.149 1.00 62.22 105 VAL A N 1
ATOM 773 C CA . VAL A 1 105 ? -12.183 6.795 -2.388 1.00 62.22 105 VAL A CA 1
ATOM 774 C C . VAL A 1 105 ? -11.774 7.805 -1.320 1.00 62.22 105 VAL A C 1
ATOM 776 O O . VAL A 1 105 ? -11.534 8.967 -1.653 1.00 62.22 105 VAL A O 1
ATOM 779 N N . PRO A 1 106 ? -11.700 7.400 -0.041 1.00 58.66 106 PRO A N 1
ATOM 780 C CA . PRO A 1 106 ? -11.267 8.291 1.018 1.00 58.66 106 PRO A CA 1
ATOM 781 C C . PRO A 1 106 ? -9.769 8.575 0.859 1.00 58.66 106 PRO A C 1
ATOM 783 O O . PRO A 1 106 ? -8.934 7.737 1.181 1.00 58.66 106 PRO A O 1
ATOM 786 N N . GLY A 1 107 ? -9.440 9.766 0.360 1.00 72.81 107 GLY A N 1
ATOM 787 C CA . GLY A 1 107 ? -8.116 10.367 0.507 1.00 72.81 107 GLY A CA 1
ATOM 788 C C . GLY A 1 107 ? -7.014 9.850 -0.421 1.00 72.81 107 GLY A C 1
ATOM 789 O O . GLY A 1 107 ? -7.189 9.728 -1.634 1.00 72.81 107 GLY A O 1
ATOM 790 N N . GLU A 1 108 ? -5.828 9.647 0.154 1.00 84.12 108 GLU A N 1
ATOM 791 C CA . GLU A 1 108 ? -4.598 9.295 -0.553 1.00 84.12 108 GLU A CA 1
ATOM 792 C C . GLU A 1 108 ? -4.379 7.781 -0.564 1.00 84.12 108 GLU A C 1
ATOM 794 O O . GLU A 1 108 ? -4.516 7.106 0.455 1.00 84.12 108 GLU A O 1
ATOM 799 N N . CYS A 1 109 ? -3.973 7.249 -1.718 1.00 88.75 109 CYS A N 1
ATOM 800 C CA . CYS A 1 109 ? -3.585 5.851 -1.855 1.00 88.75 109 CYS A CA 1
ATOM 801 C C . CYS A 1 109 ? -2.076 5.718 -2.045 1.00 88.75 109 CYS A C 1
ATOM 803 O O . CYS A 1 109 ? -1.448 6.479 -2.787 1.00 88.75 109 CYS A O 1
ATOM 805 N N . TRP A 1 110 ? -1.509 4.708 -1.404 1.00 91.75 110 TRP A N 1
ATOM 806 C CA . TRP A 1 110 ? -0.098 4.358 -1.465 1.00 91.75 110 TRP A CA 1
ATOM 807 C C . TRP A 1 110 ? 0.036 2.920 -1.927 1.00 91.75 110 TRP A C 1
ATOM 809 O O . TRP A 1 110 ? -0.735 2.063 -1.519 1.00 91.75 110 TRP A O 1
ATOM 819 N N . GLU A 1 111 ? 0.999 2.651 -2.794 1.00 92.62 111 GLU A N 1
ATOM 820 C CA . GLU A 1 111 ? 1.216 1.336 -3.379 1.00 92.62 111 GLU A CA 1
ATOM 821 C C . GLU A 1 111 ? 2.646 0.873 -3.131 1.00 92.62 111 GLU A C 1
ATOM 823 O O . GLU A 1 111 ? 3.594 1.639 -3.300 1.00 92.62 111 GLU A O 1
ATOM 828 N N . TYR A 1 112 ? 2.793 -0.398 -2.785 1.00 92.31 112 TYR A N 1
ATOM 829 C CA . TYR A 1 112 ? 4.051 -1.122 -2.782 1.00 92.31 112 TYR A CA 1
ATOM 830 C C . TYR A 1 112 ? 3.953 -2.300 -3.749 1.00 92.31 112 TYR A C 1
ATOM 832 O O . TYR A 1 112 ? 2.945 -3.004 -3.774 1.00 92.31 112 TYR A O 1
ATOM 840 N N . ARG A 1 113 ? 5.005 -2.509 -4.539 1.00 90.19 113 ARG A N 1
ATOM 841 C CA . ARG A 1 113 ? 5.223 -3.717 -5.340 1.00 90.19 113 ARG A CA 1
ATOM 842 C C . ARG A 1 113 ? 6.701 -4.039 -5.301 1.00 90.19 113 ARG A C 1
ATOM 844 O O . ARG A 1 113 ? 7.521 -3.182 -5.639 1.00 90.19 113 ARG A O 1
ATOM 851 N N . LEU A 1 114 ? 7.045 -5.263 -4.924 1.00 87.00 114 LEU A N 1
ATOM 852 C CA . LEU A 1 114 ? 8.434 -5.701 -4.895 1.00 87.00 114 LEU A CA 1
ATOM 853 C C . LEU A 1 114 ? 9.034 -5.716 -6.309 1.00 87.00 114 LEU A C 1
ATOM 855 O O . LEU A 1 114 ? 10.201 -5.372 -6.468 1.00 87.00 114 LEU A O 1
ATOM 859 N N . SER A 1 115 ? 8.231 -6.007 -7.342 1.00 84.19 115 SER A N 1
ATOM 860 C CA . SER A 1 115 ? 8.656 -5.946 -8.750 1.00 84.19 115 SER A CA 1
ATOM 861 C C . SER A 1 115 ? 9.188 -4.573 -9.161 1.00 84.19 115 SER A C 1
ATOM 863 O O . SER A 1 115 ? 10.066 -4.477 -10.010 1.00 84.19 115 SER A O 1
ATOM 865 N N . ASP A 1 116 ? 8.687 -3.501 -8.553 1.00 79.81 116 ASP A N 1
ATOM 866 C CA . ASP A 1 116 ? 9.085 -2.131 -8.880 1.00 79.81 116 ASP A CA 1
ATOM 867 C C . ASP A 1 116 ? 10.209 -1.637 -7.951 1.00 79.81 116 ASP A C 1
ATOM 869 O O . ASP A 1 116 ? 10.765 -0.551 -8.137 1.00 79.81 116 ASP A O 1
ATOM 873 N N . TYR A 1 117 ? 10.558 -2.431 -6.934 1.00 72.88 117 TYR A N 1
ATOM 874 C CA . TYR A 1 117 ? 11.498 -2.057 -5.892 1.00 72.88 117 TYR A CA 1
ATOM 875 C C . TYR A 1 117 ? 12.939 -2.369 -6.309 1.00 72.88 117 TYR A C 1
ATOM 877 O O . TYR A 1 117 ? 13.303 -3.519 -6.534 1.00 72.88 117 TYR A O 1
ATOM 885 N N . LYS A 1 118 ? 13.779 -1.325 -6.381 1.00 70.38 118 LYS A N 1
ATOM 886 C CA . LYS A 1 118 ? 15.228 -1.401 -6.667 1.00 70.38 118 LYS A CA 1
ATOM 887 C C . LYS A 1 118 ? 15.579 -2.356 -7.815 1.00 70.38 118 LYS A C 1
ATOM 889 O O . LYS A 1 118 ? 16.441 -3.221 -7.668 1.00 70.38 118 LYS A O 1
ATOM 894 N N . GLN A 1 119 ? 14.945 -2.162 -8.969 1.00 68.19 119 GLN A N 1
ATOM 895 C CA . GLN A 1 119 ? 15.349 -2.870 -10.178 1.00 68.19 119 GLN A CA 1
ATOM 896 C C . GLN A 1 119 ? 16.849 -2.646 -10.423 1.00 68.19 119 GLN A C 1
ATOM 898 O O . GLN A 1 119 ? 17.282 -1.486 -10.485 1.00 68.19 119 GLN A O 1
ATOM 903 N N . PRO A 1 120 ? 17.657 -3.721 -10.511 1.00 68.94 120 PRO A N 1
ATOM 904 C CA . PRO A 1 120 ? 19.076 -3.581 -10.754 1.00 68.94 120 PRO A CA 1
ATOM 905 C C . PRO A 1 120 ? 19.233 -2.869 -12.095 1.00 68.94 120 PRO A C 1
ATOM 907 O O . PRO A 1 120 ? 18.648 -3.291 -13.100 1.00 68.94 120 PRO A O 1
ATOM 910 N N . PRO A 1 121 ? 19.975 -1.757 -12.132 1.00 78.38 121 PRO A N 1
ATOM 911 C CA . PRO A 1 121 ? 20.145 -1.043 -13.374 1.00 78.38 121 PRO A CA 1
ATOM 912 C C . PRO A 1 121 ? 20.853 -1.955 -14.373 1.00 78.38 121 PRO A C 1
ATOM 914 O O . PRO A 1 121 ? 21.677 -2.791 -13.997 1.00 78.38 121 PRO A O 1
ATOM 917 N N . ALA A 1 122 ? 20.530 -1.784 -15.656 1.00 73.94 122 ALA A N 1
ATOM 918 C CA . ALA A 1 122 ? 20.988 -2.684 -16.707 1.00 73.94 122 ALA A CA 1
ATOM 919 C C . ALA A 1 122 ? 22.506 -2.922 -16.649 1.00 73.94 122 ALA A C 1
ATOM 921 O O . ALA A 1 122 ? 22.932 -4.058 -16.778 1.00 73.94 122 ALA A O 1
ATOM 922 N N . TRP A 1 123 ? 23.305 -1.894 -16.348 1.00 77.81 123 TRP A N 1
ATOM 923 C CA . TRP A 1 123 ? 24.766 -1.973 -16.256 1.00 77.81 123 TRP A CA 1
ATOM 924 C C . TRP A 1 123 ? 25.311 -2.912 -15.162 1.00 77.81 123 TRP A C 1
ATOM 926 O O . TRP A 1 123 ? 26.454 -3.344 -15.269 1.00 77.81 123 TRP A O 1
ATOM 936 N N . LEU A 1 124 ? 24.521 -3.268 -14.143 1.00 73.38 124 LEU A N 1
ATOM 937 C CA . LEU A 1 124 ? 24.905 -4.246 -13.114 1.00 73.38 124 LEU A CA 1
ATOM 938 C C . LEU A 1 124 ? 24.667 -5.699 -13.574 1.00 73.38 124 LEU A C 1
ATOM 940 O O . LEU A 1 124 ? 25.131 -6.650 -12.946 1.00 73.38 124 LEU A O 1
ATOM 944 N N . ASN A 1 125 ? 23.941 -5.902 -14.676 1.00 74.56 125 ASN A N 1
ATOM 945 C CA . ASN A 1 125 ? 23.696 -7.229 -15.224 1.00 74.56 125 ASN A CA 1
ATOM 946 C C . ASN A 1 125 ? 24.981 -7.798 -15.853 1.00 74.56 125 ASN A C 1
ATOM 948 O O . ASN A 1 125 ? 25.639 -7.118 -16.643 1.00 74.56 125 ASN A O 1
ATOM 952 N N . ALA A 1 126 ? 25.297 -9.064 -15.551 1.00 73.31 126 ALA A N 1
ATOM 953 C CA . ALA A 1 126 ? 26.481 -9.766 -16.058 1.00 73.31 126 ALA A CA 1
ATOM 954 C C . ALA A 1 126 ? 26.619 -9.703 -17.586 1.00 73.31 126 ALA A C 1
ATOM 956 O O . ALA A 1 126 ? 27.732 -9.631 -18.093 1.00 73.31 126 ALA A O 1
ATOM 957 N N . ARG A 1 127 ? 25.514 -9.605 -18.334 1.00 68.56 127 ARG A N 1
ATOM 958 C CA . ARG A 1 127 ? 25.549 -9.445 -19.794 1.00 68.56 127 ARG A CA 1
ATOM 959 C C . ARG A 1 127 ? 26.278 -8.184 -20.276 1.00 68.56 127 ARG A C 1
ATOM 961 O O . ARG A 1 127 ? 26.601 -8.125 -21.452 1.00 68.56 127 ARG A O 1
ATOM 968 N N . TYR A 1 128 ? 26.505 -7.179 -19.423 1.00 68.62 128 TYR A N 1
ATOM 969 C CA . TYR A 1 128 ? 27.232 -5.953 -19.788 1.00 68.62 128 TYR A CA 1
ATOM 970 C C . TYR A 1 128 ? 28.656 -5.880 -19.234 1.00 68.62 128 TYR A C 1
ATOM 972 O O . TYR A 1 128 ? 29.477 -5.189 -19.829 1.00 68.62 128 TYR A O 1
ATOM 980 N N . TRP A 1 129 ? 28.970 -6.570 -18.131 1.00 72.06 129 TRP A N 1
ATOM 981 C CA . TRP A 1 129 ? 30.305 -6.518 -17.514 1.00 72.06 129 TRP A CA 1
ATOM 982 C C . TRP A 1 129 ? 31.098 -7.830 -17.620 1.00 72.06 129 TRP A C 1
ATOM 984 O O . TRP A 1 129 ? 32.321 -7.804 -17.528 1.00 72.06 129 TRP A O 1
ATOM 994 N N . ALA A 1 130 ? 30.444 -8.962 -17.894 1.00 68.94 130 ALA A N 1
ATOM 995 C CA . ALA A 1 130 ? 31.067 -10.280 -18.037 1.00 68.94 130 ALA A CA 1
ATOM 996 C C . ALA A 1 130 ? 31.264 -10.681 -19.510 1.00 68.94 130 ALA A C 1
ATOM 998 O O . ALA A 1 130 ? 30.879 -11.771 -19.920 1.00 68.94 130 ALA A O 1
ATOM 999 N N . ASN A 1 131 ? 31.876 -9.800 -20.305 1.00 66.56 131 ASN A N 1
ATOM 1000 C CA . ASN A 1 131 ? 32.247 -10.066 -21.699 1.00 66.56 131 ASN A CA 1
ATOM 1001 C C . ASN A 1 131 ? 31.056 -10.575 -22.562 1.00 66.56 131 ASN A C 1
ATOM 1003 O O . ASN A 1 131 ? 30.953 -11.772 -22.850 1.00 66.56 131 ASN A O 1
ATOM 1007 N N . PRO A 1 132 ? 30.139 -9.671 -22.968 1.00 65.44 132 PRO A N 1
ATOM 1008 C CA . PRO A 1 132 ? 28.862 -10.001 -23.616 1.00 65.44 132 PRO A CA 1
ATOM 1009 C C . PRO A 1 132 ? 28.986 -10.961 -24.807 1.00 65.44 132 PRO A C 1
ATOM 1011 O O . PRO A 1 132 ? 28.096 -11.767 -25.055 1.00 65.44 132 PRO A O 1
ATOM 1014 N N . GLU A 1 133 ? 30.108 -10.893 -25.529 1.00 68.12 133 GLU A N 1
ATOM 1015 C CA . GLU A 1 133 ? 30.418 -11.695 -26.719 1.00 68.12 133 GLU A CA 1
ATOM 1016 C C . GLU A 1 133 ? 30.555 -13.203 -26.447 1.00 68.12 133 GLU A C 1
ATOM 1018 O O . GLU A 1 133 ? 30.595 -14.004 -27.384 1.00 68.12 133 GLU A O 1
ATOM 1023 N N . ARG A 1 134 ? 30.663 -13.598 -25.174 1.00 65.62 134 ARG A N 1
ATOM 1024 C CA . ARG A 1 134 ? 30.763 -14.994 -24.728 1.00 65.62 134 ARG A CA 1
ATOM 1025 C C . ARG A 1 134 ? 29.413 -15.608 -24.345 1.00 65.62 134 ARG A C 1
ATOM 1027 O O . ARG A 1 134 ? 29.310 -16.832 -24.300 1.00 65.62 134 ARG A O 1
ATOM 1034 N N . PHE A 1 135 ? 28.374 -14.800 -24.117 1.00 63.34 135 PHE A N 1
ATOM 1035 C CA . PHE A 1 135 ? 27.034 -15.302 -23.799 1.00 63.34 135 PHE A CA 1
ATOM 1036 C C . PHE A 1 135 ? 26.460 -16.065 -25.005 1.00 63.34 135 PHE A C 1
ATOM 1038 O O . PHE A 1 135 ? 26.129 -15.473 -26.029 1.00 63.34 135 PHE A O 1
ATOM 1045 N N . GLY A 1 136 ? 26.365 -17.393 -24.885 1.00 63.34 136 GLY A N 1
ATOM 1046 C CA . GLY A 1 136 ? 25.851 -18.286 -25.933 1.00 63.34 136 GLY A CA 1
ATOM 1047 C C . GLY A 1 136 ? 26.909 -18.935 -26.835 1.00 63.34 136 GLY A C 1
ATOM 1048 O O . GLY A 1 136 ? 26.533 -19.631 -27.774 1.00 63.34 136 GLY A O 1
ATOM 1049 N N . ARG A 1 137 ? 28.212 -18.738 -26.572 1.00 60.56 137 ARG A N 1
ATOM 1050 C CA . ARG A 1 137 ? 29.293 -19.443 -27.294 1.00 60.56 137 ARG A CA 1
ATOM 1051 C C . ARG A 1 137 ? 29.707 -20.771 -26.661 1.00 60.56 137 ARG A C 1
ATOM 1053 O O . ARG A 1 137 ? 30.311 -21.581 -27.355 1.00 60.56 137 ARG A O 1
ATOM 1060 N N . ASP A 1 138 ? 29.305 -21.035 -25.421 1.00 57.31 138 ASP A N 1
ATOM 1061 C CA . ASP A 1 138 ? 29.486 -22.338 -24.770 1.00 57.31 138 ASP A CA 1
ATOM 1062 C C . ASP A 1 138 ? 28.368 -23.308 -25.188 1.00 57.31 138 ASP A C 1
ATOM 1064 O O . ASP A 1 138 ? 27.716 -23.949 -24.366 1.00 57.31 138 ASP A O 1
ATOM 1068 N N . VAL A 1 139 ? 28.107 -23.409 -26.494 1.00 54.19 139 VAL A N 1
ATOM 1069 C CA . VAL A 1 139 ? 27.529 -24.646 -27.013 1.00 54.19 139 VAL A CA 1
ATOM 1070 C C . VAL A 1 139 ? 28.699 -25.609 -26.993 1.00 54.19 139 VAL A C 1
ATOM 1072 O O . VAL A 1 139 ? 29.623 -25.474 -27.792 1.00 54.19 139 VAL A O 1
ATOM 1075 N N . ILE A 1 140 ? 28.709 -26.501 -26.005 1.00 55.25 140 ILE A N 1
ATOM 1076 C CA . ILE A 1 140 ? 29.656 -27.608 -25.929 1.00 55.25 140 ILE A CA 1
ATOM 1077 C C . ILE A 1 140 ? 29.556 -28.299 -27.286 1.00 55.25 140 ILE A C 1
ATOM 1079 O O . ILE A 1 140 ? 28.530 -28.899 -27.603 1.00 55.25 140 ILE A O 1
ATOM 1083 N N . ALA A 1 141 ? 30.558 -28.101 -28.139 1.00 48.78 141 ALA A N 1
ATOM 1084 C CA . ALA A 1 141 ? 30.630 -28.802 -29.401 1.00 48.78 141 ALA A CA 1
ATOM 1085 C C . ALA A 1 141 ? 30.737 -30.281 -29.033 1.00 48.78 141 ALA A C 1
ATOM 1087 O O . ALA A 1 141 ? 31.761 -30.722 -28.511 1.00 48.78 141 ALA A O 1
ATOM 1088 N N . GLU A 1 142 ? 29.647 -31.025 -29.212 1.00 52.34 142 GLU A N 1
ATOM 1089 C CA . GLU A 1 142 ? 29.672 -32.477 -29.142 1.00 52.34 142 GLU A CA 1
ATOM 1090 C C . GLU A 1 142 ? 30.706 -32.967 -30.163 1.00 52.34 142 GLU A C 1
ATOM 1092 O O . GLU A 1 142 ? 30.469 -32.936 -31.370 1.00 52.34 142 GLU A O 1
ATOM 1097 N N . GLY A 1 143 ? 31.891 -33.347 -29.684 1.00 51.22 143 GLY A N 1
ATOM 1098 C CA . GLY A 1 143 ? 32.972 -33.832 -30.537 1.00 51.22 143 GLY A CA 1
ATOM 1099 C C . GLY A 1 143 ? 34.355 -33.468 -30.016 1.00 51.22 143 GLY A C 1
ATOM 1100 O O . GLY A 1 143 ? 34.996 -32.561 -30.535 1.00 51.22 143 GLY A O 1
ATOM 1101 N N . GLY A 1 144 ? 34.828 -34.203 -29.014 1.00 38.91 144 GLY A N 1
ATOM 1102 C CA . GLY A 1 144 ? 36.194 -34.089 -28.513 1.00 38.91 144 GLY A CA 1
ATOM 1103 C C . GLY A 1 144 ? 36.422 -35.083 -27.392 1.00 38.91 144 GLY A C 1
ATOM 1104 O O . GLY A 1 144 ? 36.316 -34.740 -26.221 1.00 38.91 144 GLY A O 1
ATOM 1105 N N . ALA A 1 145 ? 36.625 -36.339 -27.772 1.00 49.78 145 ALA A N 1
ATOM 1106 C CA . ALA A 1 145 ? 37.129 -37.352 -26.872 1.00 49.78 145 ALA A CA 1
ATOM 1107 C C . ALA A 1 145 ? 38.587 -37.018 -26.467 1.00 49.78 145 ALA A C 1
ATOM 1109 O O . ALA A 1 145 ? 39.251 -36.216 -27.122 1.00 49.78 145 ALA A O 1
ATOM 1110 N N . ASP A 1 146 ? 39.036 -37.663 -25.385 1.00 48.91 146 ASP A N 1
ATOM 1111 C CA . ASP A 1 146 ? 40.433 -37.814 -24.950 1.00 48.91 146 ASP A CA 1
ATOM 1112 C C . ASP A 1 146 ? 41.185 -36.565 -24.440 1.00 48.91 146 ASP A C 1
ATOM 1114 O O . ASP A 1 146 ? 41.916 -35.917 -25.174 1.00 48.91 146 ASP A O 1
ATOM 1118 N N . ASP A 1 147 ? 41.119 -36.324 -23.121 1.00 45.91 147 ASP A N 1
ATOM 1119 C CA . ASP A 1 147 ? 42.338 -36.267 -22.292 1.00 45.91 147 ASP A CA 1
ATOM 1120 C C . ASP A 1 147 ? 41.989 -36.470 -20.804 1.00 45.91 147 ASP A C 1
ATOM 1122 O O . ASP A 1 147 ? 41.419 -35.606 -20.134 1.00 45.91 147 ASP A O 1
ATOM 1126 N N . ALA A 1 148 ? 42.285 -37.662 -20.288 1.00 49.00 148 ALA A N 1
ATOM 1127 C CA . ALA A 1 148 ? 42.203 -37.969 -18.868 1.00 49.00 148 ALA A CA 1
ATOM 1128 C C . ALA A 1 148 ? 43.500 -37.495 -18.193 1.00 49.00 148 ALA A C 1
ATOM 1130 O O . ALA A 1 148 ? 44.380 -38.296 -17.894 1.00 49.00 148 ALA A O 1
ATOM 1131 N N . GLY A 1 149 ? 43.613 -36.183 -17.979 1.00 39.72 149 GLY A N 1
ATOM 1132 C CA . GLY A 1 149 ? 44.664 -35.578 -17.163 1.00 39.72 149 GLY A CA 1
ATOM 1133 C C . GLY A 1 149 ? 44.301 -35.638 -15.678 1.00 39.72 149 GLY A C 1
ATOM 1134 O O . GLY A 1 149 ? 43.279 -35.096 -15.257 1.00 39.72 149 GLY A O 1
ATOM 1135 N N . GLU A 1 150 ? 45.133 -36.331 -14.905 1.00 44.62 150 GLU A N 1
ATOM 1136 C CA . GLU A 1 150 ? 45.063 -36.535 -13.456 1.00 44.62 150 GLU A CA 1
ATOM 1137 C C . GLU A 1 150 ? 44.650 -35.279 -12.671 1.00 44.62 150 GLU A C 1
ATOM 1139 O O . GLU A 1 150 ? 45.353 -34.269 -12.644 1.00 44.62 150 GLU A O 1
ATOM 1144 N N . ARG A 1 151 ? 43.527 -35.367 -11.947 1.00 44.50 151 ARG A N 1
ATOM 1145 C CA . ARG A 1 151 ? 43.258 -34.472 -10.819 1.00 44.50 151 ARG A CA 1
ATOM 1146 C C . ARG A 1 151 ? 44.098 -34.953 -9.640 1.00 44.50 151 ARG A C 1
ATOM 1148 O O . ARG A 1 151 ? 43.681 -35.847 -8.907 1.00 44.50 151 ARG A O 1
ATOM 1155 N N . GLY A 1 152 ? 45.287 -34.372 -9.501 1.00 39.62 152 GLY A N 1
ATOM 1156 C CA . GLY A 1 152 ? 46.001 -34.341 -8.229 1.00 39.62 152 GLY A CA 1
ATOM 1157 C C . GLY A 1 152 ? 45.090 -33.716 -7.176 1.00 39.62 152 GLY A C 1
ATOM 1158 O O . GLY A 1 152 ? 44.557 -32.624 -7.370 1.00 39.62 152 GLY A O 1
ATOM 1159 N N . ASN A 1 153 ? 44.839 -34.477 -6.120 1.00 46.91 153 ASN A N 1
ATOM 1160 C CA . ASN A 1 153 ? 44.025 -34.084 -4.986 1.00 46.91 153 ASN A CA 1
ATOM 1161 C C . ASN A 1 153 ? 44.893 -33.272 -4.016 1.00 46.91 153 ASN A C 1
ATOM 1163 O O . ASN A 1 153 ? 45.351 -33.822 -3.020 1.00 46.91 153 ASN A O 1
ATOM 1167 N N . ASP A 1 154 ? 45.140 -32.000 -4.326 1.00 49.34 154 ASP A N 1
ATOM 1168 C CA . ASP A 1 154 ? 45.747 -31.050 -3.382 1.00 49.34 154 ASP A CA 1
ATOM 1169 C C . ASP A 1 154 ? 44.628 -30.372 -2.574 1.00 49.34 154 ASP A C 1
ATOM 1171 O O . ASP A 1 154 ? 44.327 -29.190 -2.735 1.00 49.34 154 ASP A O 1
ATOM 1175 N N . ASP A 1 155 ? 43.972 -31.171 -1.728 1.00 53.06 155 ASP A N 1
ATOM 1176 C CA . ASP A 1 155 ? 43.176 -30.690 -0.594 1.00 53.06 155 ASP A CA 1
ATOM 1177 C C . ASP A 1 155 ? 44.132 -30.427 0.583 1.00 53.06 155 ASP A C 1
ATOM 1179 O O . ASP A 1 155 ? 44.158 -31.172 1.561 1.00 53.06 155 ASP A O 1
ATOM 1183 N N . ASP A 1 156 ? 44.929 -29.361 0.492 1.00 50.78 156 ASP A N 1
ATOM 1184 C CA . ASP A 1 156 ? 45.60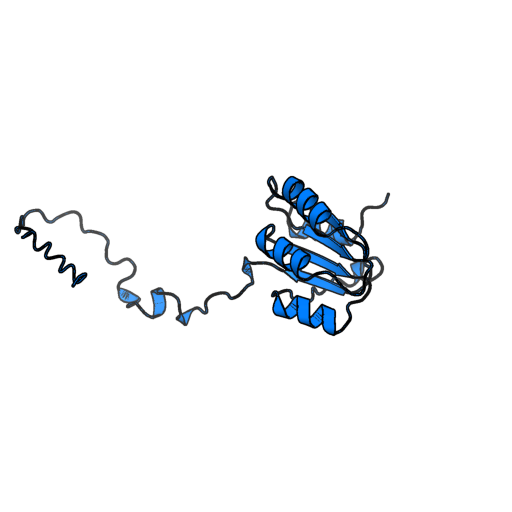3 -28.786 1.660 1.00 50.78 156 ASP A CA 1
ATOM 1185 C C . ASP A 1 156 ? 44.710 -27.678 2.240 1.00 50.78 156 ASP A C 1
ATOM 1187 O O . ASP A 1 156 ? 44.880 -26.483 1.988 1.00 50.78 156 ASP A O 1
ATOM 1191 N N . TYR A 1 157 ? 43.719 -28.100 3.029 1.00 51.69 157 TYR A N 1
ATOM 1192 C CA . TYR A 1 157 ? 43.103 -27.246 4.042 1.00 51.69 157 TYR A CA 1
ATOM 1193 C C . TYR A 1 157 ? 44.161 -26.972 5.120 1.00 51.69 157 TYR A C 1
ATOM 1195 O O . TYR A 1 157 ? 44.425 -27.822 5.969 1.00 51.69 157 TYR A O 1
ATOM 1203 N N . ILE A 1 158 ? 44.781 -25.791 5.085 1.00 53.09 158 ILE A N 1
ATOM 1204 C CA . ILE A 1 158 ? 45.489 -25.262 6.254 1.00 53.09 158 ILE A CA 1
ATOM 1205 C C . ILE A 1 158 ? 44.415 -24.736 7.207 1.00 53.09 158 ILE A C 1
ATOM 1207 O O . ILE A 1 158 ? 43.804 -23.694 6.965 1.00 53.09 158 ILE A O 1
ATOM 1211 N N . ASP A 1 159 ? 44.159 -25.528 8.241 1.00 54.41 159 ASP A N 1
ATOM 1212 C CA . ASP A 1 159 ? 43.358 -25.185 9.409 1.00 54.41 159 ASP A CA 1
ATOM 1213 C C . ASP A 1 159 ? 44.286 -24.471 10.404 1.00 54.41 159 ASP A C 1
ATOM 1215 O O . ASP A 1 159 ? 45.075 -25.112 11.095 1.00 54.41 159 ASP A O 1
ATOM 1219 N N . ASP A 1 160 ? 44.269 -23.137 10.402 1.00 55.38 160 ASP A N 1
ATOM 1220 C CA . ASP A 1 160 ? 44.933 -22.326 11.428 1.00 55.38 160 ASP A CA 1
ATOM 1221 C C . ASP A 1 160 ? 43.907 -21.990 12.527 1.00 55.38 160 ASP A C 1
ATOM 1223 O O . ASP A 1 160 ? 43.368 -20.882 12.564 1.00 55.38 160 ASP A O 1
ATOM 1227 N N . GLU A 1 161 ? 43.649 -22.935 13.438 1.00 55.09 161 GLU A N 1
ATOM 1228 C CA . GLU A 1 161 ? 43.159 -22.640 14.792 1.00 55.09 161 GLU A CA 1
ATOM 1229 C C . GLU A 1 161 ? 43.874 -23.494 15.866 1.00 55.09 161 GLU A C 1
ATOM 1231 O O . GLU A 1 161 ? 43.929 -24.719 15.787 1.00 55.09 161 GLU A O 1
ATOM 1236 N N . GLU A 1 162 ? 44.340 -22.772 16.897 1.00 52.97 162 GLU A N 1
ATOM 1237 C CA . GLU A 1 162 ? 44.887 -23.170 18.214 1.00 52.97 162 GLU A CA 1
ATOM 1238 C C . GLU A 1 162 ? 46.377 -23.587 18.244 1.00 52.97 162 GLU A C 1
ATOM 1240 O O . GLU A 1 162 ? 46.808 -24.527 17.587 1.00 52.97 162 GLU A O 1
ATOM 1245 N N . GLU A 1 163 ? 47.266 -22.874 18.953 1.00 47.25 163 GLU A N 1
ATOM 1246 C CA . GLU A 1 163 ? 47.194 -22.454 20.372 1.00 47.25 163 GLU A CA 1
ATOM 1247 C C . GLU A 1 163 ? 47.984 -21.157 20.678 1.00 47.25 163 GLU A C 1
ATOM 1249 O O . GLU A 1 163 ? 49.097 -20.973 20.124 1.00 47.25 163 GLU A O 1
#

Foldseek 3Di:
DDDQPVQVVQCVVVVHRAAEDEDEVPPDPVVSLVVVVVVLPVDLHEYEYEYADLDDDLSNVLSCCVRNQAKYKYAYLEHDPVNVVSCVVSPKDWDDDPPVNVVRGRYTMIMHHNVVPCDPPPCVDCCNVVPVVCVPVPPPPPDDDDDPDDDDPPPPPPDPDDD

Sequence (163 aa):
MAESPLVAWLAEQVGTSPAIHRWQTGDATEDWLAALAVDTAERDVALLLEVAADEVPTEILGALCRRCPERVVVACAAASEAMANRFRSLGFRRLALPAALSGGVPGECWEYRLSDYKQPPAWLNARYWANPERFGRDVIAEGGADDAGERGNDDDYIDDEEE